Protein AF-A0A550GMT7-F1 (afdb_monomer)

Sequence (82 aa):
MNVLEAIKTRRSIRKYKPQEIPLGDLQEILKAAQLAPSAGNRQPWRFVVVRDSETKRRLAEVARNQMWIADAGAVIVALAMD

Secondary structure (DSSP, 8-state):
--HHHHHHH--------SPPPPHHHHHHHHHHHHTS--GGG---EEEEEE--HHHHHHHHHHTTS-THHHHSS-EEEEEE--

Radius of gyration: 14.73 Å; Cα contacts (8 Å, |Δi|>4): 78; chains: 1; bounding box: 35×28×34 Å

Solvent-accessible surface area (backbone atoms only — not comparable to full-atom values): 5108 Å² total; per-residue (Å²): 134,56,73,70,55,50,64,73,68,61,76,91,82,68,80,66,64,96,55,78,66,57,68,67,60,55,50,50,55,51,54,58,58,66,70,52,91,43,83,91,70,62,62,49,68,45,78,47,79,45,63,55,62,68,60,28,39,55,51,10,51,76,58,76,59,40,55,47,48,38,51,37,52,58,43,79,48,80,40,86,51,136

Foldseek 3Di:
DDPVCCVVPDDDDLDDDQDADDPVVVVVVVVVVQPDDDDVSPSQKDKDKAQDLVVQCVVCVVVVVSCSSSSDNIDIDIDGHD

Nearest PDB structures (foldseek):
  5hei-assembly3_E  TM=9.730E-01  e=8.607E-05  Priestia megaterium
  1zch-assembly1_A-2  TM=9.599E-01  e=1.362E-04  Bacillus subtilis
  2bkj-assembly1_B  TM=9.636E-01  e=1.756E-03  Vibrio harveyi
  8ajx-assembly1_A  TM=9.300E-01  e=1.875E-03  Escherichia coli
  7z0w-assembly2_C  TM=9.296E-01  e=1.031E-02  Escherichia coli K-12

Structure (mmCIF, N/CA/C/O backbone):
data_AF-A0A550GMT7-F1
#
_entry.id   AF-A0A550GMT7-F1
#
loop_
_atom_site.group_PDB
_atom_site.id
_atom_site.type_symbol
_atom_site.label_atom_id
_atom_site.label_alt_id
_atom_site.label_comp_i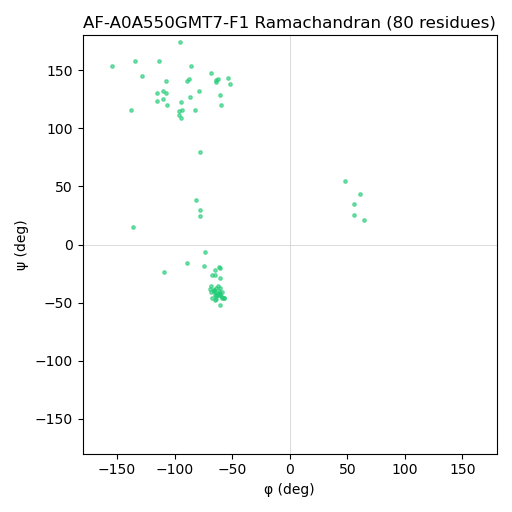d
_atom_site.label_asym_id
_atom_site.label_entity_id
_atom_site.label_seq_id
_atom_site.pdbx_PDB_ins_code
_atom_site.Cartn_x
_atom_site.Cartn_y
_atom_site.Cartn_z
_atom_site.occupancy
_atom_site.B_iso_or_equiv
_atom_site.auth_seq_id
_atom_site.auth_comp_id
_atom_site.auth_asym_id
_atom_site.auth_atom_id
_atom_site.pdbx_PDB_model_num
ATOM 1 N N . MET A 1 1 ? 12.284 15.546 6.305 1.00 85.25 1 MET A N 1
ATOM 2 C CA . MET A 1 1 ? 12.769 14.151 6.288 1.00 85.25 1 MET A CA 1
ATOM 3 C C . MET A 1 1 ? 13.360 13.858 4.919 1.00 85.25 1 MET A C 1
ATOM 5 O O . MET A 1 1 ? 12.744 14.237 3.931 1.00 85.25 1 MET A O 1
ATOM 9 N N . ASN A 1 2 ? 14.534 13.233 4.847 1.00 97.75 2 ASN A N 1
ATOM 10 C CA . ASN A 1 2 ? 15.111 12.771 3.574 1.00 97.75 2 ASN A CA 1
ATOM 11 C C . ASN A 1 2 ? 14.786 11.284 3.313 1.00 97.75 2 ASN A C 1
ATOM 13 O O . ASN A 1 2 ? 14.223 10.607 4.172 1.00 97.75 2 ASN A O 1
ATOM 17 N N . VAL A 1 3 ? 15.151 10.762 2.137 1.00 96.88 3 VAL A N 1
ATOM 18 C CA . VAL A 1 3 ? 14.839 9.374 1.740 1.00 96.88 3 VAL A CA 1
ATOM 19 C C . VAL A 1 3 ? 15.423 8.341 2.714 1.00 96.88 3 VAL A C 1
ATOM 21 O O . VAL A 1 3 ? 14.724 7.413 3.120 1.00 96.88 3 VAL A O 1
ATOM 24 N N . LEU A 1 4 ? 16.683 8.499 3.133 1.00 98.38 4 LEU A N 1
ATOM 25 C CA . LEU A 1 4 ? 17.340 7.541 4.032 1.00 98.38 4 LEU A CA 1
ATOM 26 C C . LEU A 1 4 ? 16.691 7.517 5.418 1.00 98.38 4 LEU A C 1
ATOM 28 O O . LEU A 1 4 ? 16.522 6.453 6.014 1.00 98.38 4 LEU A O 1
ATOM 32 N N . GLU A 1 5 ? 16.316 8.684 5.927 1.00 98.19 5 GLU A N 1
ATOM 33 C CA . GLU A 1 5 ? 15.605 8.825 7.192 1.00 98.19 5 GLU A CA 1
ATOM 34 C C . GLU A 1 5 ? 14.208 8.192 7.115 1.00 98.19 5 GLU A C 1
ATOM 36 O O . GLU A 1 5 ? 13.844 7.416 8.003 1.00 98.19 5 GLU A O 1
ATOM 41 N N . ALA A 1 6 ? 13.471 8.420 6.022 1.00 97.38 6 ALA A N 1
ATOM 42 C CA . ALA A 1 6 ? 12.160 7.816 5.780 1.00 97.38 6 ALA A CA 1
ATOM 43 C C . ALA A 1 6 ? 12.219 6.284 5.812 1.00 97.38 6 ALA A C 1
ATOM 45 O O . ALA A 1 6 ? 11.418 5.635 6.485 1.00 97.38 6 ALA A O 1
ATOM 46 N N . ILE A 1 7 ? 13.215 5.700 5.140 1.00 97.44 7 ILE A N 1
ATOM 47 C CA . ILE A 1 7 ? 13.412 4.247 5.092 1.00 97.44 7 ILE A CA 1
ATOM 48 C C . ILE A 1 7 ? 13.734 3.685 6.486 1.00 97.44 7 ILE A C 1
ATOM 50 O O . ILE A 1 7 ? 13.128 2.696 6.901 1.00 97.44 7 ILE A O 1
ATOM 54 N N . LYS A 1 8 ? 14.654 4.313 7.233 1.00 98.00 8 LYS A N 1
ATOM 55 C CA . LYS A 1 8 ? 15.096 3.836 8.562 1.00 98.00 8 LYS A CA 1
ATOM 56 C C . LYS A 1 8 ? 14.006 3.938 9.634 1.00 98.00 8 LYS A C 1
ATOM 58 O O . LYS A 1 8 ? 13.914 3.094 10.533 1.00 98.00 8 LYS A O 1
ATOM 63 N N . THR A 1 9 ? 13.189 4.982 9.562 1.00 98.06 9 THR A N 1
ATOM 64 C CA . THR A 1 9 ? 12.169 5.284 10.578 1.00 98.06 9 THR A CA 1
ATOM 65 C C . THR A 1 9 ? 10.820 4.624 10.301 1.00 98.06 9 THR A C 1
ATOM 67 O O . THR A 1 9 ? 10.023 4.483 11.229 1.00 98.06 9 THR A O 1
ATOM 70 N N . ARG A 1 10 ? 10.573 4.131 9.077 1.00 97.25 10 ARG A N 1
ATOM 71 C CA . ARG A 1 10 ? 9.333 3.430 8.706 1.00 97.25 10 ARG A CA 1
ATOM 72 C C . ARG A 1 10 ? 9.004 2.291 9.679 1.00 97.25 10 ARG A C 1
ATOM 74 O O . ARG A 1 10 ? 9.862 1.486 10.053 1.00 97.25 10 ARG A O 1
ATOM 81 N N . ARG A 1 11 ? 7.724 2.171 10.035 1.00 97.94 11 ARG A N 1
ATOM 82 C CA . ARG A 1 11 ? 7.142 1.048 10.788 1.00 97.94 11 ARG A CA 1
ATOM 83 C C . ARG A 1 11 ? 5.836 0.607 10.130 1.00 97.94 11 ARG A C 1
ATOM 85 O O . ARG A 1 11 ? 5.214 1.381 9.407 1.00 97.94 11 ARG A O 1
ATOM 92 N N . SER A 1 12 ? 5.420 -0.633 10.372 1.00 97.88 12 SER A N 1
ATOM 93 C CA . SER A 1 12 ? 4.094 -1.099 9.953 1.00 97.88 12 SER A CA 1
ATOM 94 C C . SER A 1 12 ? 3.054 -0.656 10.980 1.00 97.88 12 SER A C 1
ATOM 96 O O . SER A 1 12 ? 3.105 -1.081 12.133 1.00 97.88 12 SER A O 1
ATOM 98 N N . ILE A 1 13 ? 2.126 0.201 10.562 1.00 97.50 13 ILE A N 1
ATOM 99 C CA . ILE A 1 13 ? 1.029 0.702 11.397 1.00 97.50 13 ILE A CA 1
ATOM 100 C C . ILE A 1 13 ? -0.164 -0.247 11.274 1.00 97.50 13 ILE A C 1
ATOM 102 O O . ILE A 1 13 ? -0.421 -0.755 10.190 1.00 97.50 13 ILE A O 1
ATOM 106 N N . ARG A 1 14 ? -0.865 -0.511 12.383 1.00 97.38 14 ARG A N 1
ATOM 107 C CA . ARG A 1 14 ? -2.071 -1.367 12.435 1.00 97.38 14 ARG A CA 1
ATOM 108 C C . ARG A 1 14 ? -3.199 -0.770 13.285 1.00 97.38 14 ARG A C 1
ATOM 110 O O . ARG A 1 14 ? -4.108 -1.473 13.701 1.00 97.38 14 ARG A O 1
ATOM 117 N N . LYS A 1 15 ? -3.106 0.522 13.594 1.00 97.44 15 LYS A N 1
ATOM 118 C CA . LYS A 1 15 ? -4.143 1.284 14.288 1.00 97.44 15 LYS A CA 1
ATOM 119 C C . LYS A 1 15 ? -4.249 2.627 13.594 1.00 97.44 15 LYS A C 1
ATOM 121 O O . LYS A 1 15 ? -3.277 3.381 13.572 1.00 97.44 15 LYS A O 1
ATOM 126 N N . TYR A 1 16 ? -5.402 2.883 13.000 1.00 96.69 16 TYR A N 1
ATOM 127 C CA . TYR A 1 16 ? -5.633 4.050 12.163 1.00 96.69 16 TYR A CA 1
ATOM 128 C C . TYR A 1 16 ? -6.637 4.976 12.826 1.00 96.69 16 TYR A C 1
ATOM 130 O O . TYR A 1 16 ? -7.408 4.582 13.700 1.00 96.69 16 TYR A O 1
ATOM 138 N N . LYS A 1 17 ? -6.595 6.236 12.418 1.00 95.19 17 LYS A N 1
ATOM 139 C CA . LYS A 1 17 ? -7.656 7.175 12.741 1.00 95.19 17 LYS A CA 1
ATOM 140 C C . LYS A 1 17 ? -8.770 7.045 11.686 1.00 95.19 17 LYS A C 1
ATOM 142 O O . LYS A 1 17 ? -8.457 6.700 10.548 1.00 95.19 17 LYS A O 1
ATOM 147 N N . PRO A 1 18 ? -10.033 7.362 12.012 1.00 91.12 18 PRO A N 1
ATOM 148 C CA . PRO A 1 18 ? -11.173 7.148 11.116 1.00 91.12 18 PRO A CA 1
ATOM 149 C C . PRO A 1 18 ? -11.304 8.206 10.000 1.00 91.12 18 PRO A C 1
ATOM 151 O O . PRO A 1 18 ? -12.407 8.460 9.530 1.00 91.12 18 PRO A O 1
ATOM 154 N N . GLN A 1 19 ? -10.216 8.874 9.600 1.00 90.94 19 GLN A N 1
ATOM 155 C CA . GLN A 1 19 ? -10.270 9.886 8.543 1.00 90.94 19 GLN A CA 1
ATOM 156 C C . GLN A 1 19 ? -10.093 9.267 7.161 1.00 90.94 19 GLN A C 1
ATOM 158 O O . GLN A 1 19 ? -9.274 8.368 6.959 1.00 90.94 19 GLN A O 1
ATOM 163 N N . GLU A 1 20 ? -10.835 9.808 6.199 1.00 91.06 20 GLU A N 1
ATOM 164 C CA . GLU A 1 20 ? -10.618 9.498 4.795 1.00 91.06 20 GLU A CA 1
ATOM 165 C C . GLU A 1 20 ? -9.284 10.061 4.302 1.00 91.06 20 GLU A C 1
ATOM 167 O O . GLU A 1 20 ? -8.834 11.125 4.730 1.00 91.06 20 GLU A O 1
ATOM 172 N N . ILE A 1 21 ? -8.676 9.346 3.359 1.00 95.69 21 ILE A N 1
ATOM 173 C CA . ILE A 1 21 ? -7.495 9.820 2.643 1.00 95.69 21 ILE A CA 1
ATOM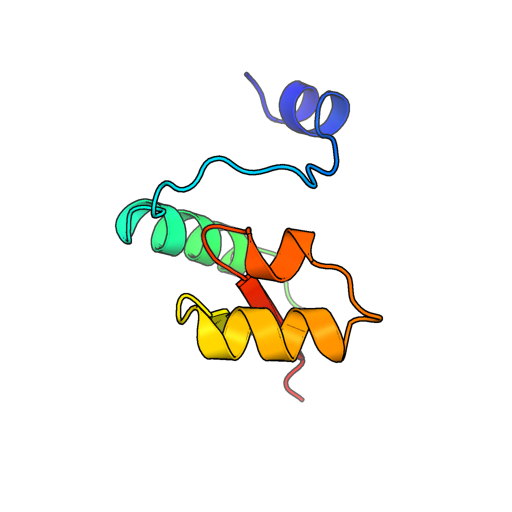 174 C C . ILE A 1 21 ? -7.980 10.660 1.451 1.00 95.69 21 ILE A C 1
ATOM 176 O O . ILE A 1 21 ? -8.788 10.155 0.660 1.00 95.69 21 ILE A O 1
ATOM 180 N N . PRO A 1 22 ? -7.505 11.908 1.288 1.00 96.69 22 PRO A N 1
ATOM 181 C CA . PRO A 1 22 ? -7.799 12.712 0.110 1.00 96.69 22 PRO A CA 1
ATOM 182 C C . PRO A 1 22 ? -7.455 11.977 -1.190 1.00 96.69 22 PRO A C 1
ATOM 184 O O . PRO A 1 22 ? -6.459 11.258 -1.285 1.00 96.69 22 PRO A O 1
ATOM 187 N N . LEU A 1 23 ? -8.270 12.174 -2.230 1.00 95.56 23 LEU A N 1
ATOM 188 C CA . LEU A 1 23 ? -8.047 11.508 -3.517 1.00 95.56 23 LEU A CA 1
ATOM 189 C C . LEU A 1 23 ? -6.709 11.913 -4.159 1.00 95.56 23 LEU A C 1
ATOM 191 O O . LEU A 1 23 ? -6.062 11.073 -4.781 1.00 95.56 23 LEU A O 1
ATOM 195 N N . GLY A 1 24 ? -6.293 13.174 -3.993 1.00 97.81 24 GLY A N 1
ATOM 196 C CA . GLY A 1 24 ? -5.012 13.678 -4.499 1.00 97.81 24 GLY A CA 1
ATOM 197 C C . GLY A 1 24 ? -3.821 12.904 -3.932 1.00 97.81 24 GLY A C 1
ATOM 198 O O . GLY A 1 24 ? -2.983 12.432 -4.697 1.00 97.81 24 GLY A O 1
ATOM 199 N N . ASP A 1 25 ? -3.816 12.667 -2.621 1.00 97.56 25 ASP A N 1
ATOM 200 C CA . ASP A 1 25 ? -2.763 11.918 -1.931 1.00 97.56 25 ASP A CA 1
ATOM 201 C C . ASP A 1 25 ? -2.672 10.474 -2.452 1.00 97.56 25 ASP A C 1
ATOM 203 O O . ASP A 1 25 ? -1.585 9.964 -2.726 1.00 97.56 25 ASP A O 1
ATOM 207 N N . LEU A 1 26 ? -3.818 9.811 -2.656 1.00 97.00 26 LEU A N 1
ATOM 208 C CA . LEU A 1 26 ? -3.861 8.462 -3.235 1.00 97.00 26 LEU A CA 1
ATOM 209 C C . LEU A 1 26 ? -3.290 8.436 -4.6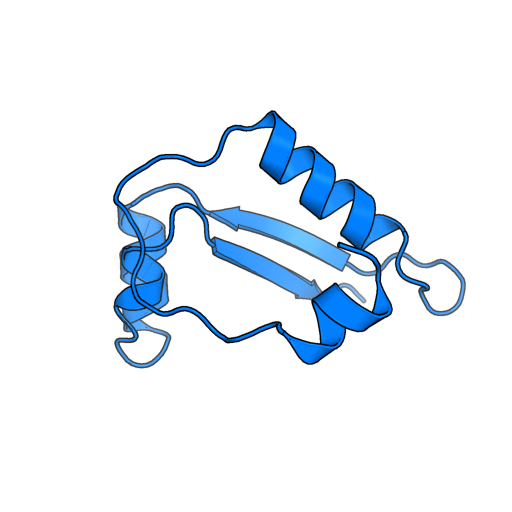59 1.00 97.00 26 LEU A C 1
ATOM 211 O O . LEU A 1 26 ? -2.547 7.520 -5.011 1.00 97.00 26 LEU A O 1
ATOM 215 N N . GLN A 1 27 ? -3.617 9.435 -5.480 1.00 96.94 27 GLN A N 1
ATOM 216 C CA . GLN A 1 27 ? -3.078 9.548 -6.836 1.00 96.94 27 GLN A CA 1
ATOM 217 C C . GLN A 1 27 ? -1.567 9.783 -6.830 1.00 96.94 27 GLN A C 1
ATOM 219 O O . GLN A 1 27 ? -0.863 9.196 -7.648 1.00 96.94 27 GLN A O 1
ATOM 224 N N . GLU A 1 28 ? -1.062 10.616 -5.922 1.00 98.19 28 GLU A N 1
ATOM 225 C CA . GLU A 1 28 ? 0.370 10.875 -5.784 1.00 98.19 28 GLU A CA 1
ATOM 226 C C . GLU A 1 28 ? 1.136 9.609 -5.374 1.00 98.19 28 GLU A C 1
ATOM 228 O O . GLU A 1 28 ? 2.132 9.262 -6.010 1.00 98.19 28 GLU A O 1
ATOM 233 N N . ILE A 1 29 ? 0.613 8.850 -4.403 1.00 97.19 29 ILE A N 1
ATOM 234 C CA . ILE A 1 29 ? 1.169 7.550 -3.993 1.00 97.19 29 ILE A CA 1
ATOM 235 C C . ILE A 1 29 ? 1.250 6.583 -5.183 1.00 97.19 29 ILE A C 1
ATOM 237 O O . ILE A 1 29 ? 2.280 5.939 -5.396 1.00 97.19 29 ILE A O 1
ATOM 241 N N . LEU A 1 30 ? 0.183 6.479 -5.980 1.00 96.38 30 LEU A N 1
ATOM 242 C CA . LEU A 1 30 ? 0.151 5.580 -7.136 1.00 96.38 30 LEU A CA 1
ATOM 243 C C . LEU A 1 30 ? 1.083 6.037 -8.263 1.00 96.38 30 LEU A C 1
ATOM 245 O O . LEU A 1 30 ? 1.741 5.196 -8.873 1.00 96.38 30 LEU A O 1
ATOM 249 N N . LYS A 1 31 ? 1.192 7.346 -8.519 1.00 95.88 31 LYS A N 1
ATOM 250 C CA . LYS A 1 31 ? 2.171 7.895 -9.473 1.00 95.88 31 LYS A CA 1
ATOM 251 C C . LYS A 1 31 ? 3.596 7.559 -9.044 1.00 95.88 31 LYS A C 1
ATOM 253 O O . LYS A 1 31 ? 4.383 7.112 -9.870 1.00 95.88 31 LYS A O 1
ATOM 258 N N . ALA A 1 32 ? 3.916 7.699 -7.758 1.00 96.25 32 ALA A N 1
ATOM 259 C CA . ALA A 1 32 ? 5.221 7.306 -7.233 1.00 96.25 32 ALA A CA 1
ATOM 260 C C . ALA A 1 32 ? 5.486 5.800 -7.421 1.00 96.25 32 ALA A C 1
ATOM 262 O O . ALA A 1 32 ? 6.585 5.418 -7.815 1.00 96.25 32 ALA A O 1
ATOM 263 N N . ALA A 1 33 ? 4.477 4.945 -7.210 1.00 94.88 33 ALA A N 1
ATOM 264 C CA . ALA A 1 33 ? 4.593 3.505 -7.453 1.00 94.88 33 ALA A CA 1
ATOM 265 C C . ALA A 1 33 ? 4.839 3.167 -8.937 1.00 94.88 33 ALA A C 1
ATOM 267 O O . ALA A 1 33 ? 5.624 2.270 -9.234 1.00 94.88 33 ALA A O 1
ATOM 268 N N . GLN A 1 34 ? 4.218 3.896 -9.872 1.00 93.00 34 GLN A N 1
ATOM 269 C CA . GLN A 1 34 ? 4.416 3.708 -11.318 1.00 93.00 34 GLN A CA 1
ATOM 270 C C . GLN A 1 34 ? 5.839 4.038 -11.787 1.00 93.00 34 GLN A C 1
ATOM 272 O O . GLN A 1 34 ? 6.290 3.475 -12.780 1.00 93.00 34 GLN A O 1
ATOM 277 N N . LEU A 1 35 ? 6.559 4.908 -11.071 1.00 94.69 35 LEU A N 1
ATOM 278 C CA . LEU A 1 35 ? 7.958 5.234 -11.369 1.00 94.69 35 LEU A CA 1
ATOM 279 C C . LEU A 1 35 ? 8.937 4.111 -10.981 1.00 94.69 35 LEU A C 1
ATOM 281 O O . LEU A 1 35 ? 10.129 4.211 -11.278 1.00 94.69 35 LEU A O 1
ATOM 285 N N . ALA A 1 36 ? 8.470 3.049 -10.317 1.00 94.44 36 ALA A N 1
ATOM 286 C CA . ALA A 1 36 ? 9.305 1.896 -10.010 1.00 94.44 36 ALA A CA 1
ATOM 287 C C . ALA A 1 36 ? 9.770 1.190 -11.302 1.00 94.44 36 ALA A C 1
ATOM 289 O O . ALA A 1 36 ? 8.993 1.046 -12.251 1.00 94.44 36 ALA A O 1
ATOM 290 N N . PRO A 1 37 ? 11.025 0.706 -11.356 1.00 95.38 37 PRO A N 1
ATOM 291 C CA . PRO A 1 37 ? 11.535 0.021 -12.537 1.00 95.38 37 PRO A CA 1
ATOM 292 C C . PRO A 1 37 ? 10.734 -1.255 -12.821 1.00 95.38 37 PRO A C 1
ATOM 294 O O . PRO A 1 37 ? 10.368 -1.994 -11.907 1.00 95.38 37 PRO A O 1
ATOM 297 N N . SER A 1 38 ? 10.507 -1.549 -14.103 1.00 94.50 38 SER A N 1
ATOM 298 C CA . SER A 1 38 ? 9.895 -2.803 -14.555 1.00 94.50 38 SER A CA 1
ATOM 299 C C . SER A 1 38 ? 10.750 -3.472 -15.627 1.00 94.50 38 SER A C 1
ATOM 301 O O . SER A 1 38 ? 11.371 -2.806 -16.458 1.00 94.50 38 SER A O 1
ATOM 303 N N . ALA A 1 39 ? 10.787 -4.806 -15.620 1.00 93.81 39 ALA A N 1
ATOM 304 C CA . ALA A 1 39 ? 11.523 -5.581 -16.614 1.00 93.81 39 ALA A CA 1
ATOM 305 C C . ALA A 1 39 ? 10.994 -5.276 -18.025 1.00 93.81 39 ALA A C 1
ATOM 307 O O . ALA A 1 39 ? 9.808 -5.474 -18.298 1.00 93.81 39 ALA A O 1
ATOM 308 N N . GLY A 1 40 ? 11.869 -4.774 -18.903 1.00 94.75 40 GLY A N 1
ATOM 309 C CA . GLY A 1 40 ? 11.505 -4.363 -20.262 1.00 94.75 40 GLY A CA 1
ATOM 310 C C . GLY A 1 40 ? 10.528 -3.182 -20.326 1.00 94.75 40 GLY A C 1
ATOM 311 O O . GLY A 1 40 ? 9.833 -3.038 -21.323 1.00 94.75 40 GLY A O 1
ATOM 312 N N . ASN A 1 41 ? 10.423 -2.378 -19.260 1.00 93.12 41 ASN A N 1
ATOM 313 C CA . ASN A 1 41 ? 9.442 -1.295 -19.121 1.00 93.12 41 ASN A CA 1
ATOM 314 C C . ASN A 1 41 ? 7.968 -1.734 -19.297 1.00 93.12 41 ASN A C 1
ATOM 316 O O . ASN A 1 41 ? 7.107 -0.933 -19.664 1.00 93.12 41 ASN A O 1
ATOM 320 N N . ARG A 1 42 ? 7.667 -3.015 -19.042 1.00 93.50 42 ARG A N 1
ATOM 321 C CA . ARG A 1 42 ? 6.329 -3.592 -1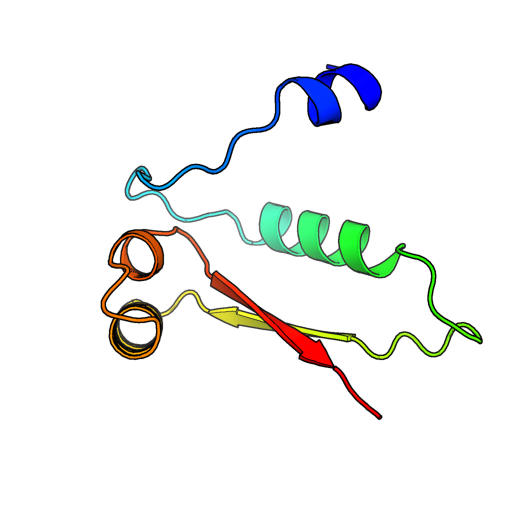9.255 1.00 93.50 42 ARG A CA 1
ATOM 322 C C . ARG A 1 42 ? 5.246 -3.007 -18.354 1.00 93.50 42 ARG A C 1
ATOM 324 O O . ARG A 1 42 ? 4.075 -3.125 -18.686 1.00 93.50 42 ARG A O 1
ATOM 331 N N . GLN A 1 43 ? 5.630 -2.415 -17.222 1.00 92.88 43 GLN A N 1
ATOM 332 C CA . GLN A 1 43 ? 4.708 -1.866 -16.223 1.00 92.88 43 GLN A CA 1
ATOM 333 C C . GLN A 1 43 ? 3.575 -2.856 -15.857 1.00 92.88 43 GLN A C 1
ATOM 335 O O . GLN A 1 43 ? 2.397 -2.513 -15.961 1.00 92.88 43 GLN A O 1
ATOM 340 N N . PRO A 1 44 ? 3.909 -4.095 -15.431 1.00 93.12 44 PRO A N 1
ATOM 341 C CA . PRO A 1 44 ? 2.953 -5.199 -15.285 1.00 93.12 44 PRO A CA 1
ATOM 342 C C . PRO A 1 44 ? 2.094 -5.094 -14.010 1.00 93.12 44 PRO A C 1
ATOM 344 O O . PRO A 1 44 ? 1.708 -6.100 -13.418 1.00 93.12 44 PRO A O 1
ATOM 347 N N . TRP A 1 45 ? 1.832 -3.881 -13.531 1.00 92.44 45 TRP A N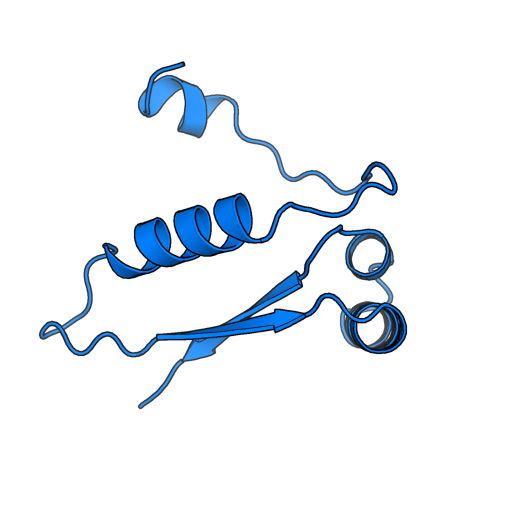 1
ATOM 348 C CA . TRP A 1 45 ? 1.139 -3.627 -12.274 1.00 92.44 45 TRP A CA 1
ATOM 349 C C . TRP A 1 45 ? -0.271 -3.112 -12.547 1.00 92.44 45 TRP A C 1
ATOM 351 O O . TRP A 1 45 ? -0.453 -2.125 -13.261 1.00 92.44 45 TRP A O 1
ATOM 361 N N . ARG A 1 46 ? -1.273 -3.714 -11.901 1.00 94.44 46 ARG A N 1
ATOM 362 C CA . ARG A 1 46 ? -2.587 -3.084 -11.712 1.00 94.44 46 ARG A CA 1
ATOM 363 C C . ARG A 1 46 ? -2.828 -2.849 -10.232 1.00 94.44 46 ARG A C 1
ATOM 365 O O . ARG A 1 46 ? -2.677 -3.757 -9.420 1.00 94.44 46 ARG A O 1
ATOM 372 N N . PHE A 1 47 ? -3.227 -1.630 -9.893 1.00 95.88 47 PHE A N 1
ATOM 373 C CA . PHE A 1 47 ? -3.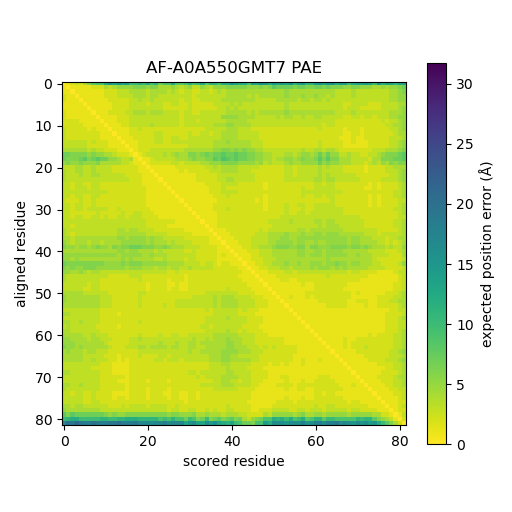568 -1.251 -8.528 1.00 95.88 47 PHE A CA 1
ATOM 374 C C . PHE A 1 47 ? -5.071 -1.021 -8.418 1.00 95.88 47 PHE A C 1
ATOM 376 O O . PHE A 1 47 ? -5.631 -0.208 -9.153 1.00 95.88 47 PHE A O 1
ATOM 383 N N . VAL A 1 48 ? -5.715 -1.718 -7.483 1.00 96.81 48 VAL A N 1
ATOM 384 C CA . VAL A 1 48 ? -7.114 -1.479 -7.110 1.00 96.81 48 VAL A CA 1
ATOM 385 C C . VAL A 1 48 ? -7.132 -0.788 -5.754 1.00 96.81 48 VAL A C 1
ATOM 387 O O . VAL A 1 48 ? -6.626 -1.327 -4.770 1.00 96.81 48 VAL A O 1
ATOM 390 N N . VAL A 1 49 ? -7.709 0.413 -5.703 1.00 97.50 49 VAL A N 1
ATOM 391 C CA . VAL A 1 49 ? -7.870 1.171 -4.459 1.00 97.50 49 VAL A CA 1
ATOM 392 C C . VAL A 1 49 ? -9.249 0.887 -3.881 1.00 97.50 49 VAL A C 1
ATOM 394 O O . VAL A 1 49 ? -10.263 1.337 -4.410 1.00 97.50 49 VAL A O 1
ATOM 397 N N . VAL A 1 50 ? -9.285 0.151 -2.776 1.00 97.62 50 VAL A N 1
ATOM 398 C CA . VAL A 1 50 ? -10.516 -0.207 -2.073 1.00 97.62 50 VAL A CA 1
ATOM 399 C C . VAL A 1 50 ? -10.746 0.782 -0.933 1.00 97.62 50 VAL A C 1
ATOM 401 O O . VAL A 1 50 ? -9.993 0.813 0.043 1.00 97.62 50 VAL A O 1
ATOM 404 N N . ARG A 1 51 ? -11.792 1.603 -1.071 1.00 95.81 51 ARG A N 1
ATOM 405 C CA . ARG A 1 51 ? -12.253 2.561 -0.046 1.00 95.81 51 ARG A CA 1
ATOM 406 C C . ARG A 1 51 ? -13.574 2.154 0.601 1.00 95.81 51 ARG A C 1
ATOM 408 O O . ARG A 1 51 ? -13.838 2.564 1.725 1.00 95.81 51 ARG A O 1
ATOM 415 N N . ASP A 1 52 ? -14.367 1.342 -0.093 1.00 96.50 52 ASP A N 1
ATOM 416 C CA . ASP A 1 52 ? -15.649 0.851 0.401 1.00 96.50 52 ASP A CA 1
ATOM 417 C C . ASP A 1 52 ? -15.485 0.033 1.694 1.00 96.50 52 ASP A C 1
ATOM 419 O O . ASP A 1 52 ? -14.668 -0.890 1.778 1.00 96.50 52 ASP A O 1
ATOM 423 N N . SER A 1 53 ? -16.266 0.388 2.712 1.00 96.06 53 SER A N 1
ATOM 424 C CA . SER A 1 53 ? -16.166 -0.183 4.055 1.00 96.06 53 SER A CA 1
ATOM 425 C C . SER A 1 53 ? -16.526 -1.665 4.093 1.00 96.06 53 SER A C 1
ATOM 427 O O . SER A 1 53 ? -15.860 -2.434 4.790 1.00 96.06 53 SER A O 1
ATOM 429 N N . GLU A 1 54 ? -17.539 -2.086 3.332 1.00 98.06 54 GLU A N 1
ATOM 430 C CA . GLU A 1 54 ? -17.956 -3.489 3.288 1.00 98.06 54 GLU A CA 1
ATOM 431 C C . GLU A 1 54 ? -16.876 -4.352 2.630 1.00 98.06 54 GLU A C 1
ATOM 433 O O . GLU A 1 54 ? -16.465 -5.380 3.174 1.00 98.06 54 GLU A O 1
ATOM 438 N N . THR A 1 55 ? -16.336 -3.893 1.503 1.00 98.31 55 THR A N 1
ATOM 439 C CA . THR A 1 55 ? -15.272 -4.592 0.781 1.00 98.31 55 THR A CA 1
ATOM 440 C C . THR A 1 55 ? -14.003 -4.697 1.627 1.00 98.31 55 THR A C 1
ATOM 442 O O . THR A 1 55 ? -13.412 -5.774 1.706 1.00 98.31 55 THR A O 1
ATOM 445 N N . LYS A 1 56 ? -13.595 -3.627 2.329 1.00 97.81 56 LYS A N 1
ATOM 446 C CA . LYS A 1 56 ? -12.448 -3.685 3.257 1.00 97.81 56 LYS A CA 1
ATOM 447 C C . LYS A 1 56 ? -12.667 -4.688 4.392 1.00 97.81 56 LYS A C 1
ATOM 449 O O . LYS A 1 56 ? -11.726 -5.380 4.780 1.00 97.81 56 LYS A O 1
ATOM 454 N N . ARG A 1 57 ? -13.893 -4.797 4.914 1.00 98.31 57 ARG A N 1
ATOM 455 C CA . ARG A 1 57 ? -14.232 -5.783 5.947 1.00 98.31 57 ARG A CA 1
ATOM 456 C C . ARG A 1 57 ? -14.114 -7.215 5.429 1.00 98.31 57 ARG A C 1
ATOM 458 O O . ARG A 1 57 ? -13.429 -8.017 6.055 1.00 98.31 57 ARG A O 1
ATOM 465 N N . ARG A 1 58 ? -14.676 -7.507 4.253 1.00 98.56 58 ARG A N 1
ATOM 466 C CA . ARG A 1 58 ? -14.534 -8.821 3.598 1.00 98.56 58 ARG A CA 1
ATOM 467 C C . ARG A 1 58 ? -13.064 -9.168 3.339 1.00 98.56 58 ARG A C 1
ATOM 469 O O . ARG A 1 58 ? -12.643 -10.294 3.583 1.00 98.56 58 ARG A O 1
ATOM 476 N N . LEU A 1 59 ? -12.259 -8.190 2.904 1.00 98.31 59 LEU A N 1
ATOM 477 C CA . LEU A 1 59 ? -10.809 -8.354 2.740 1.00 98.31 59 LEU A CA 1
ATOM 478 C C . LEU A 1 59 ? -10.110 -8.701 4.062 1.00 98.31 59 LEU A C 1
ATOM 480 O O . LEU A 1 59 ? -9.242 -9.570 4.080 1.00 98.31 59 LEU A O 1
ATOM 484 N N . ALA A 1 60 ? -10.484 -8.053 5.167 1.00 98.31 60 ALA A N 1
ATOM 485 C CA . ALA A 1 60 ? -9.929 -8.352 6.485 1.00 98.31 60 ALA A CA 1
ATOM 486 C C . AL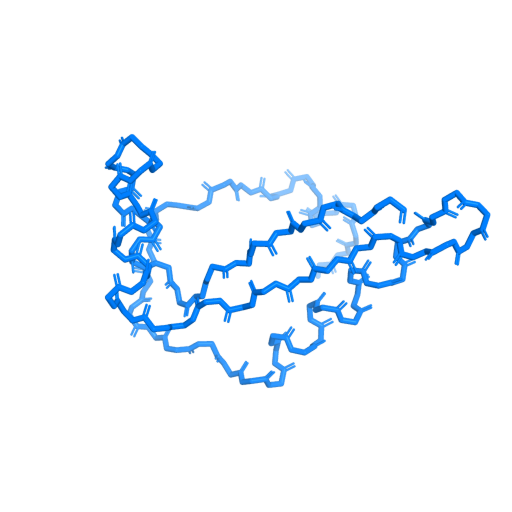A A 1 60 ? -10.237 -9.790 6.932 1.00 98.31 60 ALA A C 1
ATOM 488 O O . ALA A 1 60 ? -9.347 -10.470 7.447 1.00 98.31 60 ALA A O 1
ATOM 489 N N . GLU A 1 61 ? -11.467 -10.258 6.702 1.00 98.44 61 GLU A N 1
ATOM 490 C CA . GLU A 1 61 ? -11.926 -11.613 7.035 1.00 98.44 61 GLU A CA 1
ATOM 491 C C . GLU A 1 61 ? -11.104 -12.675 6.288 1.00 98.44 61 GLU A C 1
ATOM 493 O O . GLU A 1 61 ? -10.492 -13.544 6.919 1.00 98.44 61 GLU A O 1
ATOM 498 N N . VAL A 1 62 ? -10.972 -12.549 4.959 1.00 98.06 62 VAL A N 1
ATOM 499 C CA . VAL A 1 62 ? -10.161 -13.484 4.150 1.00 98.06 62 VAL A CA 1
ATOM 500 C C . VAL A 1 62 ? -8.663 -13.370 4.445 1.00 98.06 62 VAL A C 1
ATOM 502 O O . VAL A 1 62 ? -7.927 -14.350 4.342 1.00 98.06 62 VAL A O 1
ATOM 505 N N . ALA A 1 63 ? -8.198 -12.205 4.898 1.00 97.56 63 ALA A N 1
ATOM 506 C CA . ALA A 1 63 ? -6.830 -11.984 5.353 1.00 97.56 63 ALA A CA 1
ATOM 507 C C . ALA A 1 63 ? -6.603 -12.463 6.800 1.00 97.56 63 ALA A C 1
ATOM 509 O O . ALA A 1 63 ? -5.849 -11.839 7.548 1.00 97.56 63 ALA A O 1
ATOM 510 N N . ARG A 1 64 ? -7.213 -13.590 7.194 1.00 98.25 64 ARG A N 1
ATOM 511 C CA . ARG A 1 64 ? -7.118 -14.190 8.538 1.00 98.25 64 ARG A CA 1
ATOM 512 C C . ARG A 1 64 ? -7.637 -13.266 9.647 1.00 98.25 64 ARG A C 1
ATOM 514 O O . ARG A 1 64 ? -7.007 -13.151 10.697 1.00 98.25 64 ARG A O 1
ATOM 521 N N . ASN A 1 65 ? -8.771 -12.606 9.414 1.00 97.81 65 ASN A N 1
ATOM 522 C CA . ASN A 1 65 ? -9.420 -11.688 10.362 1.00 97.81 65 ASN A CA 1
ATOM 523 C C . ASN A 1 65 ? -8.520 -10.536 10.850 1.00 97.81 65 ASN A C 1
ATOM 525 O O . ASN A 1 65 ? -8.592 -10.097 11.999 1.00 97.81 65 ASN A O 1
ATOM 529 N N . GLN A 1 66 ? -7.649 -10.024 9.980 1.00 98.00 66 GLN A N 1
ATOM 530 C CA . GLN A 1 66 ? -6.774 -8.895 10.295 1.00 98.00 66 GLN A CA 1
ATOM 531 C C . GLN A 1 66 ? -7.546 -7.570 10.217 1.00 98.00 66 GLN A C 1
ATOM 533 O O . GLN A 1 66 ? -7.454 -6.835 9.239 1.00 98.00 66 GLN A O 1
ATOM 538 N N . MET A 1 67 ? -8.304 -7.254 11.271 1.00 97.44 67 MET A N 1
ATOM 539 C CA . MET A 1 67 ? -9.276 -6.146 11.279 1.00 97.44 67 MET A CA 1
ATOM 540 C C . MET A 1 67 ? -8.689 -4.749 11.057 1.00 97.44 67 MET A C 1
ATOM 542 O O . MET A 1 67 ? -9.394 -3.864 10.585 1.00 97.44 67 MET A O 1
ATOM 546 N N . TRP A 1 68 ? -7.384 -4.562 11.260 1.00 97.19 68 TRP A N 1
ATOM 547 C CA . TRP A 1 68 ? -6.713 -3.314 10.894 1.00 97.19 68 TRP A CA 1
ATOM 548 C C . TRP A 1 68 ? -6.806 -3.003 9.385 1.00 97.19 68 TRP A C 1
ATOM 550 O O . TRP A 1 68 ? -6.681 -1.847 8.995 1.00 97.19 68 TRP A O 1
ATOM 560 N N . ILE A 1 69 ? -7.074 -4.001 8.533 1.00 97.75 69 ILE A N 1
ATOM 561 C CA . ILE A 1 69 ? -7.383 -3.817 7.104 1.00 97.75 69 ILE A CA 1
ATOM 562 C C . ILE A 1 69 ? -8.742 -3.121 6.922 1.00 97.75 69 ILE A C 1
ATOM 564 O O . ILE A 1 69 ? -8.865 -2.228 6.086 1.00 97.75 69 ILE A O 1
ATOM 568 N N . ALA A 1 70 ? -9.748 -3.492 7.720 1.00 97.38 70 ALA A N 1
ATOM 569 C CA . ALA A 1 70 ? -11.066 -2.857 7.698 1.00 97.38 70 ALA A CA 1
ATOM 570 C C . ALA A 1 70 ? -10.991 -1.395 8.171 1.00 97.38 70 ALA A C 1
ATOM 572 O O . A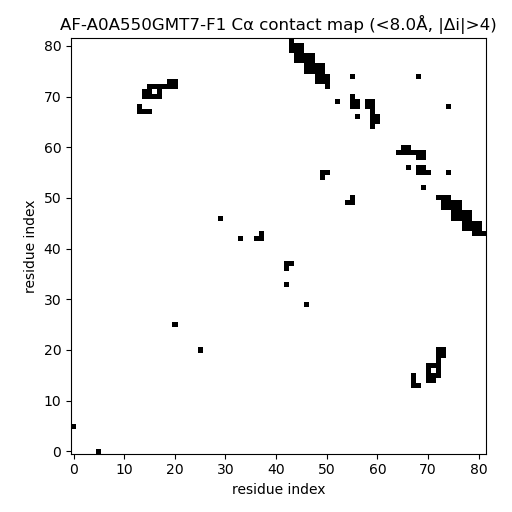LA A 1 70 ? -11.606 -0.511 7.566 1.00 97.38 70 ALA A O 1
ATOM 573 N N . ASP A 1 71 ? -10.169 -1.144 9.194 1.00 96.69 71 ASP A N 1
ATOM 574 C CA . ASP A 1 71 ? -9.969 0.178 9.797 1.00 96.69 71 ASP A CA 1
ATOM 575 C C . ASP A 1 71 ? -9.128 1.132 8.929 1.00 96.69 71 ASP A C 1
ATOM 577 O O . ASP A 1 71 ? -9.150 2.345 9.139 1.00 96.69 71 ASP A O 1
ATOM 581 N N . ALA A 1 72 ? -8.361 0.616 7.963 1.00 97.00 72 ALA A N 1
ATOM 582 C CA . ALA A 1 72 ? -7.492 1.431 7.117 1.00 97.00 72 ALA A CA 1
ATOM 583 C C . ALA A 1 72 ? -8.299 2.412 6.246 1.00 97.00 72 ALA A C 1
ATOM 585 O O . ALA A 1 72 ? -9.327 2.049 5.675 1.00 97.00 72 ALA A O 1
ATOM 586 N N . GLY A 1 73 ? -7.814 3.648 6.075 1.00 96.12 73 GLY A N 1
ATOM 587 C CA . GLY A 1 73 ? -8.488 4.659 5.241 1.00 96.12 73 GLY A CA 1
ATOM 588 C C . GLY A 1 73 ? -8.632 4.256 3.763 1.00 96.12 73 GLY A C 1
ATOM 589 O O . GLY A 1 73 ? -9.597 4.639 3.106 1.00 96.12 73 GLY A O 1
ATOM 590 N N . ALA A 1 74 ? -7.710 3.436 3.254 1.00 97.19 74 ALA A N 1
ATOM 591 C CA . ALA A 1 74 ? -7.812 2.748 1.971 1.00 97.19 74 ALA A CA 1
ATOM 592 C C . ALA A 1 74 ? -6.952 1.474 1.993 1.00 97.19 74 ALA A C 1
ATOM 594 O O . ALA A 1 74 ? -5.946 1.413 2.705 1.00 97.19 74 ALA A O 1
ATOM 595 N N . VAL A 1 75 ? -7.318 0.481 1.181 1.00 97.62 75 VAL A N 1
ATOM 596 C CA . VAL A 1 75 ? -6.516 -0.727 0.937 1.00 97.62 75 VAL A CA 1
ATOM 597 C C . VAL A 1 75 ? -6.100 -0.740 -0.531 1.00 97.62 75 VAL A C 1
ATOM 599 O O . VAL A 1 75 ? -6.951 -0.672 -1.414 1.00 97.62 75 VAL 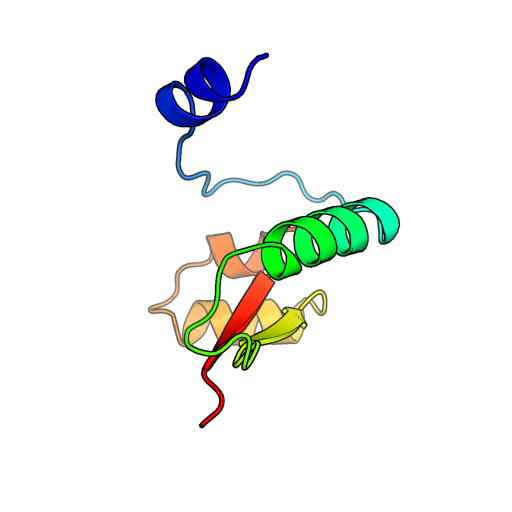A O 1
ATOM 602 N N . ILE A 1 76 ? -4.795 -0.819 -0.799 1.00 97.44 76 ILE A N 1
ATOM 603 C CA . ILE A 1 76 ? -4.266 -0.963 -2.160 1.00 97.44 76 ILE A CA 1
ATOM 604 C C . ILE A 1 76 ? -4.010 -2.446 -2.412 1.00 97.44 76 ILE A C 1
ATOM 606 O O . ILE A 1 76 ? -3.148 -3.049 -1.774 1.00 97.44 76 ILE A O 1
ATOM 610 N N . VAL A 1 77 ? -4.747 -3.023 -3.357 1.00 97.06 77 VAL A N 1
ATOM 611 C CA . VAL A 1 77 ? -4.503 -4.376 -3.860 1.00 97.06 77 VAL A CA 1
ATOM 612 C C . VAL A 1 77 ? -3.620 -4.261 -5.097 1.00 97.06 77 VAL A C 1
ATOM 614 O O . VAL A 1 77 ? -4.024 -3.664 -6.096 1.00 97.06 77 VAL A O 1
ATOM 617 N N . ALA A 1 78 ? -2.405 -4.802 -5.018 1.00 95.38 78 ALA A N 1
ATOM 618 C CA . ALA A 1 78 ? -1.474 -4.865 -6.137 1.00 95.38 78 ALA A CA 1
ATOM 619 C C . ALA A 1 78 ? -1.613 -6.216 -6.845 1.00 95.38 78 ALA A C 1
ATOM 621 O O . ALA A 1 78 ? -1.455 -7.266 -6.224 1.00 95.38 78 ALA A O 1
ATOM 622 N N . LEU A 1 79 ? -1.915 -6.173 -8.137 1.00 95.38 79 LEU A N 1
ATOM 623 C CA . LEU A 1 79 ? -2.084 -7.339 -8.992 1.00 95.38 79 LEU A CA 1
ATOM 624 C C . LEU A 1 79 ? -0.918 -7.406 -9.977 1.00 95.38 79 LEU A C 1
ATOM 626 O O . LEU A 1 79 ? -0.582 -6.400 -10.612 1.00 95.38 79 LEU A O 1
ATOM 630 N N . ALA A 1 80 ? -0.324 -8.591 -10.099 1.00 91.50 80 ALA A N 1
ATOM 631 C CA . ALA A 1 80 ? 0.608 -8.897 -11.173 1.00 91.50 80 ALA A CA 1
ATOM 632 C C . ALA A 1 80 ? -0.185 -9.193 -12.450 1.00 91.50 80 ALA A C 1
ATOM 634 O O . ALA A 1 80 ? -1.159 -9.946 -12.416 1.00 91.50 80 ALA A O 1
ATOM 635 N N . MET A 1 81 ? 0.229 -8.575 -13.548 1.00 84.12 81 MET A N 1
ATOM 636 C CA . MET A 1 81 ? -0.259 -8.867 -14.890 1.00 84.12 81 MET A CA 1
ATOM 637 C C . MET A 1 81 ? 0.835 -9.606 -15.658 1.00 84.12 81 MET A C 1
ATOM 639 O O . MET A 1 81 ? 2.010 -9.253 -15.530 1.00 84.12 81 MET A O 1
ATOM 643 N N . ASP A 1 82 ? 0.442 -10.602 -16.447 1.00 69.75 82 ASP A N 1
ATOM 644 C CA . ASP A 1 82 ? 1.337 -11.299 -17.376 1.00 69.75 82 ASP A CA 1
ATOM 645 C C . ASP A 1 82 ? 1.627 -10.459 -18.633 1.00 69.75 82 ASP A C 1
ATOM 647 O O . ASP A 1 82 ? 0.681 -9.805 -19.139 1.00 69.75 82 ASP A O 1
#

Mean predicted aligned error: 2.92 Å

pLDDT: mean 95.74, std 3.9, range [69.75, 98.56]